Protein AF-A0A950QZR1-F1 (afdb_monomer_lite)

Sequence (134 aa):
GQGNEIRDARVSCIAGPCPFTRIESNLTDANRVLHASALGWSDTTTFLVEADIVHTTVQDMIRQSFPVKFGRGMNFTLPGTAAGPSIEAELNSQDIVFPLGPDLALSWATCTLKVDTDQSKLYSCELKPGYVFQ

Structure (mmCIF, N/CA/C/O backbone):
data_AF-A0A950QZR1-F1
#
_entry.id   AF-A0A950QZR1-F1
#
loop_
_atom_site.group_PDB
_atom_site.id
_atom_site.type_symbol
_atom_site.label_atom_id
_atom_site.label_alt_id
_atom_site.label_comp_id
_atom_site.label_asym_id
_atom_site.label_entity_id
_atom_site.label_seq_id
_atom_site.pdbx_PDB_ins_code
_atom_site.Cartn_x
_atom_site.Cartn_y
_atom_site.Cartn_z
_atom_site.occupancy
_atom_site.B_iso_or_equiv
_atom_site.auth_seq_id
_atom_site.auth_comp_id
_atom_site.auth_asym_id
_atom_site.auth_atom_id
_atom_site.pdbx_PDB_model_num
ATOM 1 N N . GLY A 1 1 ? 9.153 6.963 -7.590 1.00 52.97 1 GLY A N 1
ATOM 2 C CA . GLY A 1 1 ? 8.513 7.919 -6.661 1.00 52.97 1 GLY A CA 1
ATOM 3 C C . GLY A 1 1 ? 9.486 8.317 -5.565 1.00 52.97 1 GLY A C 1
ATOM 4 O O . GLY A 1 1 ? 10.644 7.920 -5.627 1.00 52.97 1 GLY A O 1
ATOM 5 N N . GLN A 1 2 ? 9.058 9.126 -4.591 1.00 61.22 2 GLN A N 1
ATOM 6 C CA . GLN A 1 2 ? 9.859 9.409 -3.391 1.00 61.22 2 GLN A CA 1
ATOM 7 C C . GLN A 1 2 ? 10.092 8.102 -2.612 1.00 61.22 2 GLN A C 1
ATOM 9 O O . GLN A 1 2 ? 9.141 7.362 -2.398 1.00 61.22 2 GLN A O 1
ATOM 14 N N . GLY A 1 3 ? 11.347 7.796 -2.260 1.00 64.06 3 GLY A N 1
ATOM 15 C CA . GLY A 1 3 ? 11.729 6.553 -1.569 1.00 64.06 3 GLY A CA 1
ATOM 16 C C . GLY A 1 3 ? 12.038 5.344 -2.465 1.00 64.06 3 GLY A C 1
ATOM 17 O O . GLY A 1 3 ? 12.333 4.280 -1.939 1.00 64.06 3 GLY A O 1
ATOM 18 N N . ASN A 1 4 ? 11.971 5.468 -3.795 1.00 68.94 4 ASN A N 1
ATOM 19 C CA . ASN A 1 4 ? 12.427 4.404 -4.698 1.00 68.94 4 ASN A CA 1
ATOM 20 C C . ASN A 1 4 ? 13.901 4.614 -5.050 1.00 68.94 4 ASN A C 1
ATOM 22 O O . ASN A 1 4 ? 14.291 5.727 -5.409 1.00 68.94 4 ASN A O 1
ATOM 26 N N . GLU A 1 5 ? 14.662 3.534 -5.013 1.00 74.75 5 GLU A N 1
ATOM 27 C CA . GLU A 1 5 ? 16.047 3.426 -5.453 1.00 74.75 5 GLU A CA 1
ATOM 28 C C . GLU A 1 5 ? 16.086 2.654 -6.773 1.00 74.75 5 GLU A C 1
ATOM 30 O O . GLU A 1 5 ? 15.323 1.707 -6.972 1.00 74.75 5 GLU A O 1
ATOM 35 N N . ILE A 1 6 ? 16.960 3.074 -7.684 1.00 74.50 6 ILE A N 1
ATOM 36 C CA . ILE A 1 6 ? 17.268 2.301 -8.886 1.00 74.50 6 ILE A CA 1
ATOM 37 C C . ILE A 1 6 ? 18.476 1.430 -8.547 1.00 74.50 6 ILE A C 1
ATOM 39 O O . ILE A 1 6 ? 19.449 1.942 -8.001 1.00 74.50 6 ILE A O 1
ATOM 43 N N . ARG A 1 7 ? 18.403 0.135 -8.850 1.00 73.94 7 ARG A N 1
ATOM 44 C CA . ARG A 1 7 ? 19.500 -0.827 -8.709 1.00 73.94 7 ARG A CA 1
ATOM 45 C C . ARG A 1 7 ? 19.689 -1.604 -9.998 1.00 73.94 7 ARG A C 1
ATOM 47 O O . ARG A 1 7 ? 18.798 -1.636 -10.845 1.00 73.94 7 ARG A O 1
ATOM 54 N N . ASP A 1 8 ? 20.867 -2.201 -10.140 1.00 75.38 8 ASP A N 1
ATOM 55 C CA . ASP A 1 8 ? 21.190 -3.130 -11.229 1.00 75.38 8 ASP A CA 1
ATOM 56 C C . ASP A 1 8 ? 20.892 -2.561 -12.628 1.00 75.38 8 ASP A C 1
ATOM 58 O O . ASP A 1 8 ? 20.528 -3.275 -13.569 1.00 75.38 8 ASP A O 1
ATOM 62 N N . ALA A 1 9 ? 21.056 -1.240 -12.759 1.00 78.38 9 ALA A N 1
ATOM 63 C CA . ALA A 1 9 ? 20.847 -0.534 -14.004 1.00 78.38 9 ALA A CA 1
ATOM 64 C C . ALA A 1 9 ? 21.896 -0.975 -15.030 1.00 78.38 9 ALA A C 1
ATOM 66 O O . ALA A 1 9 ? 23.100 -0.954 -14.766 1.00 78.38 9 ALA A O 1
ATOM 67 N N . ARG A 1 10 ? 21.443 -1.351 -16.225 1.00 81.94 10 ARG A N 1
ATOM 68 C CA . ARG A 1 10 ? 22.296 -1.831 -17.314 1.00 81.94 10 ARG A CA 1
ATOM 69 C C . ARG A 1 10 ? 21.764 -1.394 -18.666 1.00 81.94 10 ARG A C 1
ATOM 71 O O . ARG A 1 10 ? 20.569 -1.175 -18.852 1.00 81.94 10 ARG A O 1
ATOM 78 N N . VAL A 1 11 ? 22.671 -1.299 -19.629 1.00 85.69 11 VAL A N 1
ATOM 79 C CA . VAL A 1 11 ? 22.351 -1.003 -21.025 1.00 85.69 11 VAL A CA 1
ATOM 80 C C . VAL A 1 11 ? 22.967 -2.090 -21.892 1.00 85.69 11 VAL A C 1
ATOM 82 O O . VAL A 1 11 ? 24.145 -2.404 -21.741 1.00 85.69 11 VAL A O 1
ATOM 85 N N . SER A 1 12 ? 22.175 -2.660 -22.794 1.00 86.44 12 SER A N 1
ATOM 86 C CA . SER A 1 12 ? 22.589 -3.731 -23.703 1.00 86.44 12 SER A CA 1
ATOM 87 C C . SER A 1 12 ? 22.250 -3.376 -25.142 1.00 86.44 12 SER A C 1
ATOM 89 O O . SER A 1 12 ? 21.233 -2.743 -25.406 1.00 86.44 12 SER A O 1
ATOM 91 N N . CYS A 1 13 ? 23.077 -3.802 -26.092 1.00 85.31 13 CYS A N 1
ATOM 92 C CA . CYS A 1 13 ? 22.738 -3.735 -27.510 1.00 85.31 13 CYS A CA 1
ATOM 93 C C . CYS A 1 13 ? 21.974 -4.998 -27.914 1.00 85.31 13 CYS A C 1
ATOM 95 O O . CYS A 1 13 ? 22.456 -6.102 -27.668 1.00 85.31 13 CYS A O 1
ATOM 97 N N . ILE A 1 14 ? 20.794 -4.839 -28.518 1.00 89.69 14 ILE A N 1
ATOM 98 C CA . ILE A 1 14 ? 19.897 -5.957 -28.860 1.00 89.69 14 ILE A CA 1
ATOM 99 C C . ILE A 1 14 ? 19.681 -6.136 -30.367 1.00 89.69 14 ILE A C 1
ATOM 101 O O . ILE A 1 14 ? 19.199 -7.184 -30.788 1.00 89.69 14 ILE A O 1
ATOM 105 N N . ALA A 1 15 ? 20.036 -5.143 -31.186 1.00 87.44 15 ALA A N 1
ATOM 106 C CA . ALA A 1 15 ? 19.991 -5.249 -32.643 1.00 87.44 15 ALA A CA 1
ATOM 107 C C . ALA A 1 15 ? 20.969 -4.270 -33.303 1.00 87.44 15 ALA A C 1
ATOM 109 O O . ALA A 1 15 ? 21.229 -3.197 -32.761 1.00 87.44 15 ALA A O 1
ATOM 110 N N . GLY A 1 16 ? 21.471 -4.620 -34.490 1.00 83.75 16 GLY A N 1
ATOM 111 C CA . GLY A 1 16 ? 22.446 -3.825 -35.242 1.00 83.75 16 GLY A CA 1
ATOM 112 C C . GLY A 1 16 ? 23.901 -4.266 -35.007 1.00 83.75 16 GLY A C 1
ATOM 113 O O . GLY A 1 16 ? 24.140 -5.386 -34.546 1.00 83.75 16 GLY A O 1
ATOM 114 N N . PRO A 1 17 ? 24.893 -3.421 -35.338 1.00 83.44 17 PRO A N 1
ATOM 115 C CA . PRO A 1 17 ? 26.328 -3.701 -35.198 1.00 83.44 17 PRO A CA 1
ATOM 116 C C . PRO A 1 17 ? 26.823 -3.693 -33.731 1.00 83.44 17 PRO A C 1
ATOM 118 O O . PRO A 1 17 ? 27.803 -3.030 -33.385 1.00 83.44 17 PRO A O 1
ATOM 121 N N . CYS A 1 18 ? 26.185 -4.475 -32.853 1.00 77.81 18 CYS A N 1
ATOM 122 C CA . CYS A 1 18 ? 26.523 -4.586 -31.429 1.00 77.81 18 CYS A CA 1
ATOM 123 C C . CYS A 1 18 ? 28.005 -4.892 -31.130 1.00 77.81 18 CYS A C 1
ATOM 125 O O . CYS A 1 18 ? 28.540 -4.265 -30.216 1.00 77.81 18 CYS A O 1
ATOM 127 N N . PRO A 1 19 ? 28.715 -5.760 -31.889 1.00 76.50 19 PRO A N 1
ATOM 128 C CA . PRO A 1 19 ? 30.145 -6.007 -31.663 1.00 76.50 19 PRO A CA 1
ATOM 129 C C . PRO A 1 19 ? 31.035 -4.765 -31.821 1.00 76.50 19 PRO A C 1
ATOM 131 O O . PRO A 1 19 ? 32.153 -4.747 -31.315 1.00 76.50 19 PRO A O 1
ATOM 134 N N . PHE A 1 20 ? 30.549 -3.735 -32.520 1.00 68.56 20 PHE A N 1
ATOM 135 C CA . PHE A 1 20 ? 31.279 -2.499 -32.807 1.00 68.56 20 PHE A CA 1
ATOM 136 C C . PHE A 1 20 ? 30.776 -1.305 -31.993 1.00 68.56 20 PHE A C 1
ATOM 138 O O . PHE A 1 20 ? 31.238 -0.183 -32.195 1.00 68.56 20 PHE A O 1
ATOM 145 N N . THR A 1 21 ? 29.833 -1.525 -31.075 1.00 66.38 21 THR A N 1
ATOM 146 C CA . THR A 1 21 ? 29.284 -0.459 -30.243 1.00 66.38 21 THR A CA 1
ATOM 147 C C . THR A 1 21 ? 29.925 -0.479 -28.862 1.00 66.38 21 THR A C 1
ATOM 149 O O . THR A 1 21 ? 29.892 -1.488 -28.161 1.00 66.38 21 THR A O 1
ATOM 152 N N . ARG A 1 22 ? 30.457 0.669 -28.435 1.00 67.94 22 ARG A N 1
ATOM 153 C CA . ARG A 1 22 ? 30.884 0.892 -27.053 1.00 67.94 22 ARG A CA 1
ATOM 154 C C . ARG A 1 22 ? 29.797 1.639 -26.284 1.00 67.94 22 ARG A C 1
ATOM 156 O O . ARG A 1 22 ? 29.392 2.729 -26.684 1.00 67.94 22 ARG A O 1
ATOM 163 N N . ILE A 1 23 ? 29.351 1.045 -25.182 1.00 67.31 23 ILE A N 1
ATOM 164 C CA . ILE A 1 23 ? 28.390 1.643 -24.255 1.00 67.31 23 ILE A CA 1
ATOM 165 C C . ILE A 1 23 ? 29.180 2.338 -23.146 1.00 67.31 23 ILE A C 1
ATOM 167 O O . ILE A 1 23 ? 29.980 1.702 -22.460 1.00 67.31 23 ILE A O 1
ATOM 171 N N . GLU A 1 24 ? 28.956 3.638 -22.977 1.00 66.56 24 GLU A N 1
ATOM 172 C CA . GLU A 1 24 ? 29.454 4.400 -21.835 1.00 66.56 24 GLU A CA 1
ATOM 173 C C . GLU A 1 24 ? 28.268 4.731 -20.932 1.00 66.56 24 GLU A C 1
ATOM 175 O O . GLU A 1 24 ? 27.384 5.517 -21.281 1.00 66.56 24 GLU A O 1
ATOM 180 N N . SER A 1 25 ? 28.222 4.086 -19.769 1.00 65.38 25 SER A N 1
ATOM 181 C CA . SER A 1 25 ? 27.116 4.219 -18.828 1.00 65.38 25 SER A CA 1
ATOM 182 C C . SER A 1 25 ? 27.646 4.597 -17.450 1.00 65.38 25 SER A C 1
ATOM 184 O O . SER A 1 25 ? 28.382 3.827 -16.835 1.00 65.38 25 SER A O 1
ATOM 186 N N . ASN A 1 26 ? 27.258 5.775 -16.960 1.00 63.62 26 ASN A N 1
ATOM 187 C CA . ASN A 1 26 ? 27.458 6.165 -15.567 1.00 63.62 26 ASN A CA 1
ATOM 188 C C . ASN A 1 26 ? 26.100 6.144 -14.861 1.00 63.62 26 ASN A C 1
ATOM 190 O O . ASN A 1 26 ? 25.418 7.163 -14.731 1.00 63.62 26 ASN A O 1
ATOM 194 N N . LEU A 1 27 ? 25.680 4.940 -14.487 1.00 64.44 27 LEU A N 1
ATOM 195 C CA . LEU A 1 27 ? 24.389 4.680 -13.865 1.00 64.44 27 LEU A CA 1
ATOM 196 C C . LEU A 1 27 ? 24.617 4.746 -12.356 1.00 64.44 27 LEU A C 1
ATOM 198 O O . LEU A 1 27 ? 24.861 3.739 -11.706 1.00 64.44 27 LEU A O 1
ATOM 202 N N . THR A 1 28 ? 24.673 5.965 -11.821 1.00 58.94 28 THR A N 1
ATOM 203 C CA . THR A 1 28 ? 24.829 6.150 -10.375 1.00 58.94 28 THR A CA 1
ATOM 204 C C . THR A 1 28 ? 23.511 5.827 -9.678 1.00 58.94 28 THR A C 1
ATOM 206 O O . THR A 1 28 ? 22.486 6.438 -9.977 1.00 58.94 28 THR A O 1
ATOM 209 N N . ASP A 1 29 ? 23.558 4.920 -8.700 1.00 59.00 29 ASP A N 1
ATOM 210 C CA . ASP A 1 29 ? 22.408 4.488 -7.881 1.00 59.00 29 ASP A CA 1
ATOM 211 C C . AS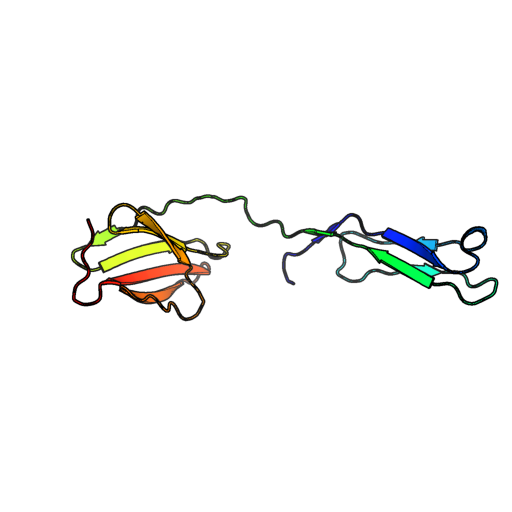P A 1 29 ? 21.713 5.652 -7.137 1.00 59.00 29 ASP A C 1
ATOM 213 O O . ASP A 1 29 ? 20.594 5.531 -6.641 1.00 59.00 29 ASP A O 1
ATOM 217 N N . ALA A 1 30 ? 22.376 6.810 -7.061 1.00 54.62 30 ALA A N 1
ATOM 218 C CA . ALA A 1 30 ? 21.952 7.963 -6.279 1.00 54.62 30 ALA A CA 1
ATOM 219 C C . ALA A 1 30 ? 20.962 8.902 -6.991 1.00 54.62 30 ALA A C 1
ATOM 221 O O . ALA A 1 30 ? 20.354 9.739 -6.323 1.00 54.62 30 ALA A O 1
ATOM 222 N N . ASN A 1 31 ? 20.776 8.800 -8.314 1.00 57.50 31 ASN A N 1
ATOM 223 C CA . ASN A 1 31 ? 19.949 9.752 -9.057 1.00 57.50 31 ASN A CA 1
ATOM 224 C C . ASN A 1 31 ? 18.860 9.084 -9.899 1.00 57.50 31 ASN A C 1
ATOM 226 O O . ASN A 1 31 ? 19.074 8.111 -10.608 1.00 57.50 31 ASN A O 1
ATOM 230 N N . ARG A 1 32 ? 17.670 9.701 -9.888 1.00 62.78 32 ARG A N 1
ATOM 231 C CA . ARG A 1 32 ? 16.469 9.300 -10.651 1.00 62.78 32 ARG A CA 1
ATOM 232 C C . ARG A 1 32 ? 16.615 9.433 -12.177 1.00 62.78 32 ARG A C 1
ATOM 234 O O . ARG A 1 32 ? 15.615 9.379 -12.887 1.00 62.78 32 ARG A O 1
ATOM 241 N N . VAL A 1 33 ? 17.823 9.692 -12.669 1.00 66.25 33 VAL A N 1
ATOM 242 C CA . VAL A 1 33 ? 18.119 9.983 -14.070 1.00 66.25 33 VAL A CA 1
ATOM 243 C C . VAL A 1 33 ? 19.279 9.097 -14.497 1.00 66.25 33 VAL A C 1
ATOM 245 O O . VAL A 1 33 ? 20.390 9.229 -13.989 1.00 66.25 33 VAL A O 1
ATOM 248 N N . LEU A 1 34 ? 19.005 8.199 -15.439 1.00 68.56 34 LEU A N 1
ATOM 249 C CA . LEU A 1 34 ? 20.007 7.334 -16.046 1.00 68.56 34 LEU A CA 1
ATOM 250 C C . LEU A 1 34 ? 20.601 8.048 -17.260 1.00 68.56 34 LEU A C 1
ATOM 252 O O . LEU A 1 34 ? 19.881 8.396 -18.196 1.00 68.56 34 LEU A O 1
ATOM 256 N N . HIS A 1 35 ? 21.915 8.259 -17.246 1.00 69.62 35 HIS A N 1
ATOM 257 C CA . HIS A 1 35 ? 22.650 8.779 -18.393 1.00 69.62 35 HIS A CA 1
ATOM 258 C C . HIS A 1 35 ? 23.326 7.619 -19.125 1.00 69.62 35 HIS A C 1
ATOM 260 O O . HIS A 1 35 ? 24.238 6.980 -18.597 1.00 69.62 35 HIS A O 1
ATOM 266 N N . ALA A 1 36 ? 22.868 7.362 -20.348 1.00 67.38 36 ALA A N 1
ATOM 267 C CA . ALA A 1 36 ? 23.456 6.388 -21.252 1.00 67.38 36 ALA A CA 1
ATOM 268 C C . ALA A 1 36 ? 23.933 7.102 -22.517 1.00 67.38 36 ALA A C 1
ATOM 270 O O . ALA A 1 36 ? 23.154 7.798 -23.170 1.00 67.38 36 ALA A O 1
ATOM 271 N N . SER A 1 37 ? 25.204 6.908 -22.856 1.00 71.06 37 SER A N 1
ATOM 272 C CA . SER A 1 37 ? 25.809 7.436 -24.073 1.00 71.06 37 SER A CA 1
ATOM 273 C C . SER A 1 37 ? 26.326 6.278 -24.918 1.00 71.06 37 SER A C 1
ATOM 275 O O . SER A 1 37 ? 26.966 5.353 -24.416 1.00 71.06 37 SER A O 1
ATOM 277 N N . ALA A 1 38 ? 26.056 6.333 -26.219 1.00 68.88 38 ALA A N 1
ATOM 278 C CA . ALA A 1 38 ? 26.598 5.399 -27.194 1.00 68.88 38 ALA A CA 1
ATOM 279 C C . ALA A 1 38 ? 27.350 6.190 -28.264 1.00 68.88 38 ALA A C 1
ATOM 281 O O . ALA A 1 38 ? 26.844 7.183 -28.791 1.00 68.88 38 ALA A O 1
ATOM 282 N N . LEU A 1 39 ? 28.565 5.753 -28.587 1.00 69.56 39 LEU A N 1
ATOM 283 C CA . LEU A 1 39 ? 29.340 6.333 -29.678 1.00 69.56 39 LEU A CA 1
ATOM 284 C C . LEU A 1 39 ? 28.899 5.667 -30.990 1.00 69.56 39 LEU A C 1
ATOM 286 O O . LEU A 1 39 ? 29.137 4.481 -31.202 1.00 69.56 39 LEU A O 1
ATOM 290 N N . GLY A 1 40 ? 28.208 6.420 -31.850 1.00 62.91 40 GLY A N 1
ATOM 291 C CA . GLY A 1 40 ? 27.662 5.917 -33.114 1.00 62.91 40 GLY A CA 1
ATOM 292 C C . GLY A 1 40 ? 28.731 5.820 -34.198 1.00 62.91 40 GLY A C 1
ATOM 293 O O . GLY A 1 40 ? 29.189 6.847 -34.693 1.00 62.91 40 GLY A O 1
ATOM 294 N N . TRP A 1 41 ? 29.165 4.601 -34.532 1.00 56.00 41 TRP A N 1
ATOM 295 C CA . TRP A 1 41 ? 30.235 4.365 -35.515 1.00 56.00 41 TRP A CA 1
ATOM 296 C C . TRP A 1 41 ? 29.744 3.696 -36.819 1.00 56.00 41 TRP A C 1
ATOM 298 O O . TRP A 1 41 ? 30.540 3.551 -37.741 1.00 56.00 41 TRP A O 1
ATOM 308 N N . SER A 1 42 ? 28.464 3.302 -36.937 1.00 64.12 42 SER A N 1
ATOM 309 C CA . SER A 1 42 ? 27.853 2.786 -38.187 1.00 64.12 42 SER A CA 1
ATOM 310 C C . SER A 1 42 ? 26.307 2.714 -38.104 1.00 64.12 42 SER A C 1
ATOM 312 O O . SER A 1 42 ? 25.719 3.492 -37.353 1.00 64.12 42 SER A O 1
ATOM 314 N N . ASP A 1 43 ? 25.679 1.827 -38.896 1.00 70.25 43 ASP A N 1
ATOM 315 C CA . ASP A 1 43 ? 24.235 1.608 -39.107 1.00 70.25 43 ASP A CA 1
ATOM 316 C C . ASP A 1 43 ? 23.352 1.588 -37.840 1.00 70.25 43 ASP A C 1
ATOM 318 O O . ASP A 1 43 ? 23.811 1.465 -36.700 1.00 70.25 43 ASP A O 1
ATOM 322 N N . THR A 1 44 ? 22.032 1.675 -38.050 1.00 80.19 44 THR A N 1
ATOM 323 C CA . THR A 1 44 ? 21.021 1.702 -36.984 1.00 80.19 44 THR A CA 1
ATOM 324 C C . THR A 1 44 ? 21.214 0.566 -35.973 1.00 80.19 44 THR A C 1
ATOM 326 O O . THR A 1 44 ? 21.197 -0.614 -36.320 1.00 80.19 44 THR A O 1
ATOM 329 N N . THR A 1 45 ? 21.359 0.945 -34.702 1.00 82.00 45 THR A N 1
ATOM 330 C CA . THR A 1 45 ? 21.554 0.039 -33.563 1.00 82.00 45 THR A CA 1
ATOM 331 C C . THR A 1 45 ? 20.435 0.249 -32.543 1.00 82.00 45 THR A C 1
ATOM 333 O O . THR A 1 45 ? 20.006 1.380 -32.314 1.00 82.00 45 THR A O 1
ATOM 336 N N . THR A 1 46 ? 19.951 -0.825 -31.925 1.00 85.25 46 THR A N 1
ATOM 337 C CA . THR A 1 46 ? 18.912 -0.787 -30.889 1.00 85.25 46 THR A CA 1
ATOM 338 C C . THR A 1 46 ? 19.498 -1.152 -29.535 1.00 85.25 46 THR A C 1
ATOM 340 O O . THR A 1 46 ? 20.162 -2.181 -29.394 1.00 85.25 46 THR A O 1
ATOM 343 N N . PHE A 1 47 ? 19.195 -0.331 -28.530 1.00 85.50 47 PHE A N 1
ATOM 344 C CA . PHE A 1 47 ? 19.616 -0.532 -27.147 1.00 85.50 47 PHE A CA 1
ATOM 345 C C . PHE A 1 47 ? 18.425 -0.832 -26.244 1.00 85.50 47 PHE A C 1
ATOM 347 O O . PHE A 1 47 ? 17.355 -0.248 -26.402 1.00 85.50 47 PHE A O 1
ATOM 354 N N . LEU A 1 48 ? 18.645 -1.713 -25.274 1.00 85.75 48 LEU A N 1
ATOM 355 C CA . LEU A 1 48 ? 17.748 -1.994 -24.165 1.00 85.75 48 LEU A CA 1
ATOM 356 C C . LEU A 1 48 ? 18.353 -1.413 -22.887 1.00 85.75 48 LEU A C 1
ATOM 358 O O . LEU A 1 48 ? 19.514 -1.683 -22.584 1.00 85.75 48 LEU A O 1
ATOM 362 N N . VAL A 1 49 ? 17.569 -0.631 -22.146 1.00 84.44 49 VAL A N 1
ATOM 363 C CA . VAL A 1 49 ? 17.926 -0.134 -20.812 1.00 84.44 49 VAL A CA 1
ATOM 364 C C . VAL A 1 49 ? 17.048 -0.850 -19.798 1.00 84.44 49 VAL A C 1
ATOM 366 O O . VAL A 1 49 ? 15.824 -0.793 -19.897 1.00 84.44 49 VAL A O 1
ATOM 369 N N . GLU A 1 50 ? 17.673 -1.513 -18.834 1.00 85.38 50 GLU A N 1
ATOM 370 C CA . GLU A 1 50 ? 16.999 -2.242 -17.761 1.00 85.38 50 GLU A CA 1
ATOM 371 C C . GLU A 1 50 ? 17.458 -1.682 -16.420 1.00 85.38 50 GLU A C 1
ATOM 373 O O . GLU A 1 50 ? 18.617 -1.301 -16.270 1.00 85.38 50 GLU A O 1
ATOM 378 N N . ALA A 1 51 ? 16.546 -1.609 -15.459 1.00 82.75 51 ALA A N 1
ATOM 379 C CA . ALA A 1 51 ? 16.824 -1.146 -14.109 1.00 82.75 51 ALA A CA 1
ATOM 380 C C . ALA A 1 51 ? 15.790 -1.743 -13.157 1.00 82.75 51 ALA A C 1
ATOM 382 O O . ALA A 1 51 ? 14.591 -1.721 -13.450 1.00 82.75 51 ALA A O 1
ATOM 383 N N . ASP A 1 52 ? 16.256 -2.208 -12.005 1.00 79.69 52 ASP A N 1
ATOM 384 C CA . ASP A 1 52 ? 15.396 -2.700 -10.943 1.00 79.69 52 ASP A CA 1
ATOM 385 C C . ASP A 1 52 ? 15.000 -1.529 -10.044 1.00 79.69 52 ASP A C 1
ATOM 387 O O . ASP A 1 52 ? 15.834 -0.749 -9.583 1.00 79.69 52 ASP A O 1
ATOM 391 N N . ILE A 1 53 ? 13.698 -1.373 -9.807 1.00 77.06 53 ILE A N 1
ATOM 392 C CA . ILE A 1 53 ? 13.178 -0.330 -8.922 1.00 77.06 53 ILE A CA 1
ATOM 393 C C . ILE A 1 53 ? 12.936 -0.962 -7.558 1.00 77.06 53 ILE A C 1
ATOM 395 O O . ILE A 1 53 ? 11.955 -1.680 -7.360 1.00 77.06 53 ILE A O 1
ATOM 399 N N . VAL A 1 54 ? 13.816 -0.663 -6.608 1.00 71.94 54 VAL A N 1
ATOM 400 C CA . VAL A 1 54 ? 13.711 -1.141 -5.231 1.00 71.94 54 VAL A CA 1
ATOM 401 C C . VAL A 1 54 ? 13.087 -0.054 -4.371 1.00 71.94 54 VAL A C 1
ATOM 403 O O . VAL A 1 54 ? 13.525 1.092 -4.362 1.00 71.94 54 VAL A O 1
ATOM 406 N N . HIS A 1 55 ? 12.046 -0.402 -3.625 1.00 70.94 55 HIS A N 1
ATOM 407 C CA . HIS A 1 55 ? 11.512 0.454 -2.574 1.00 70.94 55 HIS A CA 1
ATOM 408 C C . HIS A 1 55 ? 11.849 -0.188 -1.235 1.00 70.94 55 HIS A C 1
ATOM 410 O O . HIS A 1 55 ? 11.285 -1.229 -0.888 1.00 70.94 55 HIS A O 1
ATOM 416 N N . THR A 1 56 ? 12.778 0.415 -0.491 1.00 59.03 56 THR A N 1
ATOM 417 C CA . THR A 1 56 ? 13.077 -0.006 0.880 1.00 59.03 56 THR A CA 1
ATOM 418 C C . THR A 1 56 ? 11.913 0.418 1.768 1.00 59.03 56 THR A C 1
ATOM 420 O O . THR A 1 56 ? 11.938 1.452 2.433 1.00 59.03 56 THR A O 1
ATOM 423 N N . THR A 1 57 ? 10.852 -0.379 1.741 1.00 55.00 57 THR A N 1
ATOM 424 C CA . THR A 1 57 ? 9.804 -0.321 2.753 1.00 55.00 57 THR A CA 1
ATOM 425 C C . THR A 1 57 ? 10.429 -0.863 4.029 1.00 55.00 57 THR A C 1
ATOM 427 O O . THR A 1 57 ? 11.174 -1.845 3.975 1.00 55.00 57 THR A O 1
ATOM 430 N N . VAL A 1 58 ? 10.167 -0.230 5.173 1.00 55.69 58 VAL A N 1
ATOM 431 C CA . VAL A 1 58 ? 10.440 -0.865 6.468 1.00 55.69 58 VAL A CA 1
ATOM 432 C C . VAL A 1 58 ? 9.833 -2.262 6.371 1.00 55.69 58 VAL A C 1
ATOM 434 O O . VAL A 1 58 ? 8.630 -2.357 6.129 1.00 55.69 58 VAL A O 1
ATOM 437 N N . GLN A 1 59 ? 10.682 -3.304 6.432 1.00 43.00 59 GLN A N 1
ATOM 438 C CA . GLN A 1 59 ? 10.262 -4.710 6.431 1.00 43.00 59 GLN A CA 1
ATOM 439 C C . GLN A 1 59 ? 9.004 -4.821 7.266 1.00 43.00 59 GLN A C 1
ATOM 441 O O . GLN A 1 59 ? 8.995 -4.195 8.326 1.00 43.00 59 GLN A O 1
ATOM 446 N N . ASP A 1 60 ? 8.013 -5.582 6.791 1.00 45.03 60 ASP A N 1
ATOM 447 C CA . ASP A 1 60 ? 6.804 -5.947 7.523 1.00 45.03 60 ASP A CA 1
ATOM 448 C C . ASP A 1 60 ? 7.126 -6.137 9.009 1.00 45.03 60 ASP A C 1
ATOM 450 O O . ASP A 1 60 ? 7.390 -7.225 9.519 1.00 45.03 60 ASP A O 1
ATOM 454 N N . MET A 1 61 ? 7.037 -5.044 9.757 1.00 42.12 61 MET A N 1
ATOM 455 C CA . MET A 1 61 ? 6.400 -5.128 11.024 1.00 42.12 61 MET A CA 1
ATOM 456 C C . MET A 1 61 ? 4.985 -5.453 10.591 1.00 42.12 61 MET A C 1
ATOM 458 O O . MET A 1 61 ? 4.194 -4.542 10.346 1.00 42.12 61 MET A O 1
ATOM 462 N N . ILE A 1 62 ? 4.652 -6.745 10.568 1.00 50.06 62 ILE A N 1
ATOM 463 C CA . ILE A 1 62 ? 3.333 -7.153 11.021 1.00 50.06 62 ILE A CA 1
ATOM 464 C C . ILE A 1 62 ? 3.262 -6.645 12.470 1.00 50.06 62 ILE A C 1
ATOM 466 O O . ILE A 1 62 ? 3.414 -7.376 13.445 1.00 50.06 62 ILE A O 1
ATOM 470 N N . ARG A 1 63 ? 3.130 -5.324 12.635 1.00 51.22 63 ARG A N 1
ATOM 471 C CA . ARG A 1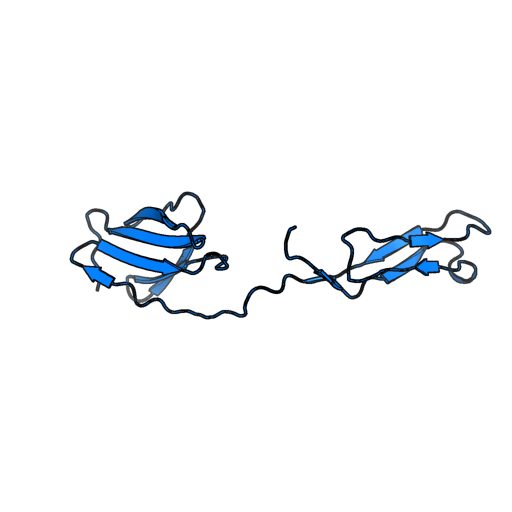 63 ? 2.641 -4.696 13.839 1.00 51.22 63 ARG A CA 1
ATOM 472 C C . ARG A 1 63 ? 1.192 -5.103 13.793 1.00 51.22 63 ARG A C 1
ATOM 474 O O . ARG A 1 63 ? 0.354 -4.382 13.265 1.00 51.22 63 ARG A O 1
ATOM 481 N N . GLN A 1 64 ? 0.934 -6.302 14.305 1.00 53.16 64 GLN A N 1
ATOM 482 C CA . GLN A 1 64 ? -0.384 -6.678 14.758 1.00 53.16 64 GLN A CA 1
ATOM 483 C C . GLN A 1 64 ? -0.720 -5.651 15.833 1.00 53.16 64 GLN A C 1
ATOM 485 O O . GLN A 1 64 ? -0.323 -5.755 16.993 1.00 53.16 64 GLN A O 1
ATOM 490 N N . SER A 1 65 ? -1.346 -4.556 15.418 1.00 56.88 65 SER A N 1
ATOM 491 C CA . SER A 1 65 ? -1.990 -3.663 16.351 1.00 56.88 65 SER A CA 1
ATOM 492 C C . SER A 1 65 ? -3.200 -4.438 16.827 1.00 56.88 65 SER A C 1
ATOM 494 O O . SER A 1 65 ? -4.159 -4.569 16.073 1.00 56.88 65 SER A O 1
ATOM 496 N N . PHE A 1 66 ? -3.132 -4.998 18.034 1.00 62.12 66 PHE A N 1
ATOM 497 C CA . PHE A 1 66 ? -4.308 -5.555 18.685 1.00 62.12 66 PHE A CA 1
ATOM 498 C C . PHE A 1 66 ? -5.259 -4.392 18.918 1.00 62.12 66 PHE A C 1
ATOM 500 O O . PHE A 1 66 ? -4.985 -3.532 19.761 1.00 62.12 66 PHE A O 1
ATOM 507 N N . PRO A 1 67 ? -6.307 -4.279 18.099 1.00 67.50 67 PRO A N 1
ATOM 508 C CA . PRO A 1 67 ? -7.088 -3.076 18.097 1.00 67.50 67 PRO A CA 1
ATOM 509 C C . PRO A 1 67 ? -7.913 -3.052 19.378 1.00 67.50 67 PRO A C 1
ATOM 511 O O . PRO A 1 67 ? -8.421 -4.080 19.837 1.00 67.50 67 PRO A O 1
ATOM 514 N N . VAL A 1 68 ? -8.052 -1.874 19.972 1.00 73.12 68 VAL A N 1
ATOM 515 C CA . VAL A 1 68 ? -8.885 -1.741 21.164 1.00 73.12 68 VAL A CA 1
ATOM 516 C C . VAL A 1 68 ? -10.338 -1.811 20.707 1.00 73.12 68 VAL A C 1
ATOM 518 O O . VAL A 1 68 ? -10.828 -0.893 20.046 1.00 73.12 68 VAL A O 1
ATOM 521 N N . LYS A 1 69 ? -11.010 -2.920 21.036 1.00 77.12 69 LYS A N 1
ATOM 522 C CA . LYS A 1 69 ? -12.447 -3.123 20.822 1.00 77.12 69 LYS A CA 1
ATOM 523 C C . LYS A 1 69 ? -13.210 -2.578 22.035 1.00 77.12 69 LYS A C 1
ATOM 525 O O . LYS A 1 69 ? -12.994 -3.036 23.155 1.00 77.12 69 LYS A O 1
ATOM 530 N N . PHE A 1 70 ? -14.114 -1.625 21.827 1.00 76.69 70 PHE A N 1
ATOM 531 C CA . PHE A 1 70 ? -15.016 -1.119 22.865 1.00 76.69 70 PHE A CA 1
ATOM 532 C C . PHE A 1 70 ? -16.450 -1.081 22.338 1.00 76.69 70 PHE A C 1
ATOM 534 O O . PHE A 1 70 ? -16.795 -0.269 21.478 1.00 76.69 70 PHE A O 1
ATOM 541 N N . GLY A 1 71 ? -17.295 -1.987 22.837 1.00 83.75 71 GLY A N 1
ATOM 542 C CA . GLY A 1 71 ? -18.654 -2.167 22.328 1.00 83.75 71 GLY A CA 1
ATOM 543 C C . GLY A 1 71 ? -18.649 -2.516 20.837 1.00 83.75 71 GLY A C 1
ATOM 544 O O . GLY A 1 71 ? -18.246 -3.609 20.452 1.00 83.75 71 GLY A O 1
ATOM 545 N N . ARG A 1 72 ? -19.099 -1.574 20.000 1.00 86.62 72 ARG A N 1
ATOM 546 C CA . ARG A 1 72 ? -19.154 -1.696 18.530 1.00 86.62 72 ARG A CA 1
ATOM 547 C C . ARG A 1 72 ? -18.006 -0.977 17.814 1.00 86.62 72 ARG A C 1
ATOM 549 O O . ARG A 1 72 ? -17.942 -1.029 16.588 1.00 86.62 72 ARG A O 1
ATOM 556 N N . GLY A 1 73 ? -17.135 -0.302 18.563 1.00 88.00 73 GLY A N 1
ATOM 557 C CA . GLY A 1 73 ? -16.006 0.459 18.042 1.00 88.00 73 GLY A CA 1
ATOM 558 C C . GLY A 1 73 ? -14.696 -0.320 18.112 1.00 88.00 73 GLY A C 1
ATOM 559 O O . GLY A 1 73 ? -14.463 -1.081 19.050 1.00 88.00 73 GLY A O 1
ATOM 560 N N . MET A 1 74 ? -13.831 -0.096 17.132 1.00 88.69 74 MET A N 1
ATOM 561 C CA . MET A 1 74 ? -12.487 -0.649 17.034 1.00 88.69 74 MET A CA 1
ATOM 562 C 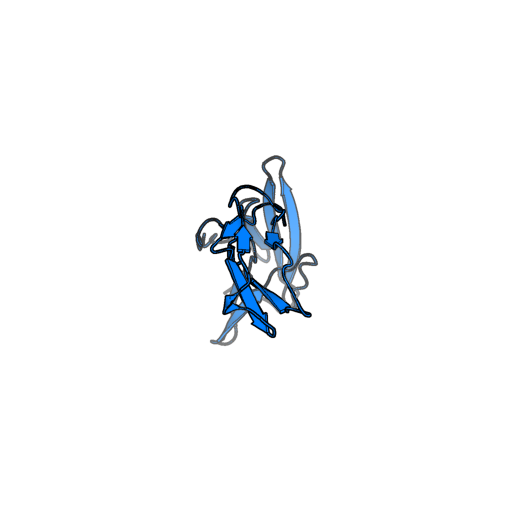C . MET A 1 74 ? -11.516 0.461 16.633 1.00 88.69 74 MET A C 1
ATOM 564 O O . MET A 1 74 ? -11.730 1.125 15.620 1.00 88.69 74 MET A O 1
ATOM 568 N N . ASN A 1 75 ? -10.447 0.640 17.411 1.00 88.81 75 ASN A N 1
ATOM 569 C CA . ASN A 1 75 ? -9.421 1.649 17.147 1.00 88.81 75 ASN A CA 1
ATOM 570 C C . ASN A 1 75 ? -8.024 1.033 17.073 1.00 88.81 75 ASN A C 1
ATOM 572 O O . ASN A 1 75 ? -7.671 0.193 17.905 1.00 88.81 75 ASN A O 1
ATOM 576 N N . PHE A 1 76 ? -7.211 1.493 16.124 1.00 87.12 76 PHE A N 1
ATOM 577 C CA . PHE A 1 76 ? -5.794 1.141 16.037 1.00 87.12 76 PHE A CA 1
ATOM 578 C C . PHE A 1 76 ? -4.977 2.240 15.357 1.00 87.12 76 PHE A C 1
ATOM 580 O O . PHE A 1 76 ? -5.495 3.020 14.559 1.00 87.12 76 PHE A O 1
ATOM 587 N N . THR A 1 77 ? -3.683 2.283 15.671 1.00 86.81 77 THR A N 1
ATOM 588 C CA . THR A 1 77 ? -2.756 3.291 15.150 1.00 86.81 77 THR A CA 1
ATOM 589 C C . THR A 1 77 ? -1.646 2.625 14.356 1.00 86.81 77 THR A C 1
ATOM 591 O O . THR A 1 77 ? -1.060 1.640 14.808 1.00 86.81 77 THR A O 1
ATOM 594 N N . LEU A 1 78 ? -1.320 3.194 13.199 1.00 85.44 78 LEU A N 1
ATOM 595 C CA . LEU A 1 78 ? -0.194 2.786 12.367 1.00 85.44 78 LEU A CA 1
ATOM 596 C C . LEU A 1 78 ? 0.807 3.938 12.209 1.00 85.44 78 LEU A C 1
ATOM 598 O O . LEU A 1 78 ? 0.404 5.103 12.201 1.00 85.44 78 LEU A O 1
ATOM 602 N N . PRO A 1 79 ? 2.112 3.649 12.064 1.00 84.25 79 PRO A N 1
ATOM 603 C CA . PRO A 1 79 ? 3.097 4.680 11.751 1.00 84.25 79 PRO A CA 1
ATOM 604 C C . PRO A 1 79 ? 2.834 5.286 10.363 1.00 84.25 79 PRO A C 1
ATOM 606 O O . PRO A 1 79 ? 2.295 4.622 9.476 1.00 84.25 79 PRO A O 1
ATOM 609 N N . GLY A 1 80 ? 3.257 6.534 10.140 1.00 81.62 80 GLY A N 1
ATOM 610 C CA . GLY A 1 80 ? 3.069 7.217 8.850 1.00 81.62 80 GLY A CA 1
ATOM 611 C C . GLY A 1 80 ? 3.741 6.526 7.663 1.00 81.62 80 GLY A C 1
ATOM 612 O O . GLY A 1 80 ? 3.262 6.628 6.535 1.00 81.62 80 GLY A O 1
ATOM 613 N N . THR A 1 81 ? 4.796 5.758 7.937 1.00 78.56 81 THR A N 1
ATOM 614 C CA . THR A 1 81 ? 5.531 4.932 6.971 1.00 78.56 81 THR A CA 1
ATOM 615 C C . THR A 1 81 ? 4.811 3.635 6.589 1.00 78.56 81 THR A C 1
ATOM 617 O O . THR A 1 81 ? 5.287 2.934 5.701 1.00 78.56 81 THR A O 1
ATOM 620 N N . ALA A 1 82 ? 3.683 3.296 7.226 1.00 76.12 82 ALA A N 1
ATOM 621 C CA . ALA A 1 82 ? 2.920 2.097 6.892 1.00 76.12 82 ALA A CA 1
ATOM 622 C C . ALA A 1 82 ? 2.261 2.217 5.507 1.00 76.12 82 ALA A C 1
ATOM 624 O O . ALA A 1 82 ? 1.570 3.204 5.212 1.00 76.12 82 ALA A O 1
ATOM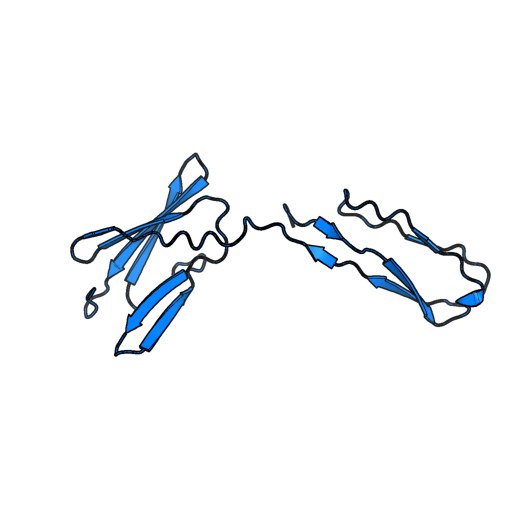 625 N N . ALA A 1 83 ? 2.435 1.173 4.696 1.00 76.25 83 ALA A N 1
ATOM 626 C CA . ALA A 1 83 ? 1.852 1.012 3.370 1.00 76.25 83 ALA A CA 1
ATOM 627 C C . ALA A 1 83 ? 0.958 -0.238 3.334 1.00 76.25 83 ALA A C 1
ATOM 629 O O . ALA A 1 83 ? 1.241 -1.216 4.015 1.00 76.25 83 ALA A O 1
ATOM 630 N N . GLY A 1 84 ? -0.126 -0.192 2.554 1.00 77.94 84 GLY A N 1
ATOM 631 C CA . GLY A 1 84 ? -1.038 -1.330 2.370 1.00 77.94 84 GLY A CA 1
ATOM 632 C C . GLY A 1 84 ? -1.692 -1.889 3.646 1.00 77.94 84 GLY A C 1
ATOM 633 O O . GLY A 1 84 ? -1.696 -3.106 3.811 1.00 77.94 84 GLY A O 1
ATOM 634 N N . PRO A 1 85 ? -2.243 -1.059 4.555 1.00 84.44 85 PRO A N 1
ATOM 635 C CA . PRO A 1 85 ? -2.868 -1.569 5.771 1.00 84.44 85 PRO A CA 1
ATOM 636 C C . PRO A 1 85 ? -4.084 -2.451 5.462 1.00 84.44 85 PRO A C 1
ATOM 638 O O . PRO A 1 85 ? -4.847 -2.179 4.533 1.00 84.44 85 PRO A O 1
ATOM 641 N N . SER A 1 86 ? -4.292 -3.493 6.262 1.00 85.69 86 SER A N 1
ATOM 642 C CA . SER A 1 86 ? -5.441 -4.393 6.149 1.00 85.69 86 SER A CA 1
ATOM 643 C C . SER A 1 86 ? -5.950 -4.820 7.526 1.00 85.69 86 SER A C 1
ATOM 645 O O . SER A 1 86 ? -5.257 -4.672 8.534 1.00 85.69 86 SER A O 1
ATOM 647 N N . ILE A 1 87 ? -7.195 -5.296 7.569 1.00 84.94 87 ILE A N 1
ATOM 648 C CA . ILE A 1 87 ? -7.804 -5.907 8.752 1.00 84.94 87 ILE A CA 1
ATOM 649 C C . ILE A 1 87 ? -8.061 -7.371 8.433 1.00 84.94 87 ILE A C 1
ATOM 651 O O . ILE A 1 87 ? -8.807 -7.679 7.506 1.00 84.94 87 ILE A O 1
ATOM 655 N N . GLU A 1 88 ? -7.474 -8.254 9.225 1.00 82.50 88 GLU A N 1
ATOM 656 C CA . GLU A 1 88 ? -7.748 -9.685 9.180 1.00 82.50 88 GLU A CA 1
ATOM 657 C C . GLU A 1 88 ? -8.845 -10.013 10.194 1.00 82.50 88 GLU A C 1
ATOM 659 O O . GLU A 1 88 ? -8.815 -9.544 11.337 1.00 82.50 88 GLU A O 1
ATOM 664 N N . ALA A 1 89 ? -9.840 -10.783 9.770 1.00 79.25 89 ALA A N 1
ATOM 665 C CA . ALA A 1 89 ? -10.909 -11.250 10.638 1.00 79.25 89 ALA A CA 1
ATOM 666 C C . ALA A 1 89 ? -11.423 -12.612 10.178 1.00 79.25 89 ALA A C 1
ATOM 668 O O . ALA A 1 89 ? -11.480 -12.890 8.984 1.00 79.25 89 ALA A O 1
ATOM 669 N N . GLU A 1 90 ? -11.877 -13.420 11.128 1.00 79.50 90 GLU A N 1
ATOM 670 C CA . GLU A 1 90 ? -12.610 -14.647 10.838 1.00 79.50 90 GLU A CA 1
ATOM 671 C C . GLU A 1 90 ? -14.110 -14.329 10.728 1.00 79.50 90 GLU A C 1
ATOM 673 O O . GLU A 1 90 ? -14.703 -13.730 11.629 1.00 79.50 90 GLU A O 1
ATOM 678 N N . LEU A 1 91 ? -14.742 -14.727 9.623 1.00 73.75 91 LEU A N 1
ATOM 679 C CA . LEU A 1 91 ? -16.188 -14.637 9.428 1.00 73.75 91 LEU A CA 1
ATOM 680 C C . LEU A 1 91 ? -16.703 -15.977 8.908 1.00 73.75 91 LEU A C 1
ATOM 682 O O . LEU A 1 91 ? -16.300 -16.426 7.840 1.00 73.75 91 LEU A O 1
ATOM 686 N N . ASN A 1 92 ? -17.629 -16.603 9.640 1.00 79.00 92 ASN A N 1
ATOM 687 C CA . ASN A 1 92 ? -18.166 -17.929 9.304 1.00 79.00 92 ASN A CA 1
ATOM 688 C C . ASN A 1 92 ? -17.065 -18.995 9.115 1.00 79.00 92 ASN A C 1
ATOM 690 O O . ASN A 1 92 ? -17.131 -19.790 8.176 1.00 79.00 92 ASN A O 1
ATOM 694 N N . SER A 1 93 ? -16.047 -18.993 9.983 1.00 80.38 93 SER A N 1
ATOM 695 C CA . SER A 1 93 ? -14.894 -19.906 9.907 1.00 80.38 93 SER A CA 1
ATOM 696 C C . SER A 1 93 ? -14.057 -19.788 8.634 1.00 80.38 93 SER A C 1
ATOM 698 O O . SER A 1 93 ? -13.385 -20.736 8.229 1.00 80.38 93 SER A O 1
ATOM 700 N N . GLN A 1 94 ? -14.097 -18.616 7.999 1.00 76.75 94 GLN A N 1
ATOM 701 C CA . GLN A 1 94 ? -13.209 -18.241 6.910 1.00 76.75 94 GLN A CA 1
ATOM 702 C C . GLN A 1 94 ? -12.400 -17.017 7.317 1.00 76.75 94 GLN A C 1
ATOM 704 O O . GLN A 1 94 ? -12.970 -16.018 7.762 1.00 76.75 94 GLN A O 1
ATOM 709 N N . ASP A 1 95 ? -11.089 -17.086 7.111 1.00 81.88 95 ASP A N 1
ATOM 710 C CA . ASP A 1 95 ? -10.216 -15.926 7.238 1.00 81.88 95 ASP A CA 1
ATOM 711 C C . ASP A 1 95 ? -10.472 -14.974 6.068 1.00 81.88 95 ASP A C 1
ATOM 713 O O . ASP A 1 95 ? -10.362 -15.341 4.894 1.00 81.88 95 ASP A O 1
ATOM 717 N N . ILE A 1 96 ? -10.837 -13.737 6.391 1.00 82.31 96 ILE A N 1
ATOM 718 C CA . ILE A 1 96 ? -11.090 -12.671 5.429 1.00 82.31 96 ILE A CA 1
ATOM 719 C C . ILE A 1 96 ? -10.130 -11.521 5.706 1.00 82.31 96 ILE A C 1
ATOM 721 O O . ILE A 1 96 ? -9.990 -11.051 6.835 1.00 82.31 96 ILE A O 1
ATOM 725 N N . VAL A 1 97 ? -9.511 -11.025 4.636 1.00 85.06 97 VAL A N 1
ATOM 726 C CA . VAL A 1 97 ? -8.651 -9.842 4.665 1.00 85.06 97 VAL A CA 1
ATOM 727 C C . VAL A 1 97 ? -9.397 -8.667 4.044 1.00 85.06 97 VAL A C 1
ATOM 729 O O . VAL A 1 97 ? -9.810 -8.715 2.885 1.00 85.06 97 VAL A O 1
ATOM 732 N N . PHE A 1 98 ? -9.550 -7.591 4.809 1.00 86.31 98 PHE A N 1
ATOM 733 C CA . PHE A 1 98 ? -10.152 -6.340 4.364 1.00 86.31 98 PHE A CA 1
ATOM 734 C C . PHE A 1 98 ? -9.058 -5.293 4.115 1.00 86.31 98 PHE A C 1
ATOM 736 O O . PHE A 1 98 ? -8.553 -4.707 5.076 1.00 86.31 98 PHE A O 1
ATOM 743 N N . PRO A 1 99 ? -8.668 -5.034 2.854 1.00 85.44 99 PRO A N 1
ATOM 744 C CA . PRO A 1 99 ? -7.684 -4.003 2.550 1.00 85.44 99 PRO A CA 1
ATOM 745 C C . PRO A 1 99 ? -8.254 -2.610 2.843 1.00 85.44 99 PRO A C 1
ATOM 747 O O . PRO A 1 99 ? -9.374 -2.280 2.447 1.00 85.44 99 PRO A O 1
ATOM 750 N N . LEU A 1 100 ? -7.470 -1.770 3.515 1.00 86.75 100 LEU A N 1
ATOM 751 C CA . LEU A 1 100 ? -7.838 -0.394 3.829 1.00 86.75 100 LEU A CA 1
ATOM 752 C C . LEU A 1 100 ? -7.287 0.542 2.754 1.00 86.75 100 LEU A C 1
ATOM 754 O O . LEU A 1 100 ? -6.138 0.983 2.794 1.00 86.75 100 LEU A O 1
ATOM 758 N N . GLY A 1 101 ? -8.138 0.823 1.768 1.00 80.75 101 GLY A N 1
ATOM 759 C CA . GLY A 1 101 ? -7.892 1.839 0.749 1.00 80.75 101 GLY A CA 1
ATOM 760 C C . GLY A 1 101 ? -8.120 3.271 1.260 1.00 80.75 101 GLY A C 1
ATOM 761 O O . GLY A 1 101 ? -8.606 3.463 2.376 1.00 80.75 101 GLY A O 1
ATOM 762 N N . PRO A 1 102 ? -7.823 4.290 0.434 1.00 78.19 102 PRO A N 1
ATOM 763 C CA . PRO A 1 102 ? -7.952 5.702 0.812 1.00 78.19 102 PRO A CA 1
ATOM 764 C C . PRO A 1 102 ? -9.378 6.100 1.221 1.00 78.19 102 PRO A C 1
ATOM 766 O O . PRO A 1 102 ? -9.545 6.919 2.119 1.00 78.19 102 PRO A O 1
ATOM 769 N N . ASP A 1 103 ? -10.392 5.477 0.619 1.00 83.12 103 ASP A N 1
ATOM 770 C CA . ASP A 1 103 ? -11.803 5.784 0.883 1.00 83.12 103 ASP A CA 1
ATOM 771 C C . ASP A 1 103 ? -12.396 4.989 2.059 1.00 83.12 103 ASP A C 1
ATOM 773 O O . ASP A 1 103 ? -13.560 5.179 2.406 1.00 83.12 103 ASP A O 1
ATOM 777 N N . LEU A 1 104 ? -11.625 4.067 2.658 1.00 87.25 104 LEU A N 1
ATOM 778 C CA . LEU A 1 104 ? -12.049 3.200 3.770 1.00 87.25 104 LEU A CA 1
ATOM 779 C C . LEU A 1 104 ? -13.409 2.509 3.551 1.00 87.25 104 LEU A C 1
ATOM 781 O O . LEU A 1 104 ? -14.203 2.334 4.480 1.00 87.25 104 LEU A O 1
ATOM 785 N N . ALA A 1 105 ? -13.680 2.104 2.311 1.00 84.75 105 ALA A N 1
ATOM 786 C CA . ALA A 1 105 ? -14.939 1.488 1.919 1.00 84.75 105 ALA A CA 1
ATOM 787 C C . ALA A 1 105 ? -15.034 0.038 2.425 1.00 84.75 105 ALA A C 1
ATOM 789 O O . ALA A 1 105 ? -14.700 -0.910 1.717 1.00 84.75 105 ALA A O 1
ATOM 790 N N . LEU A 1 106 ? -15.512 -0.139 3.658 1.00 88.31 106 LEU A N 1
ATOM 791 C CA . LEU A 1 106 ? -15.766 -1.455 4.242 1.00 88.31 106 LEU A CA 1
ATOM 792 C C . LEU A 1 106 ? -17.254 -1.812 4.185 1.00 88.31 106 LEU A C 1
ATOM 794 O O . LEU A 1 106 ? -18.139 -0.999 4.471 1.00 88.31 106 LEU A O 1
ATOM 798 N N . SER A 1 107 ? -17.555 -3.063 3.837 1.00 87.19 107 SER A N 1
ATOM 799 C CA . SER A 1 107 ? -18.931 -3.571 3.799 1.00 87.19 107 SER A CA 1
ATOM 800 C C . SER A 1 107 ? -19.542 -3.678 5.199 1.00 87.19 107 SER A C 1
ATOM 802 O O . SER A 1 107 ? -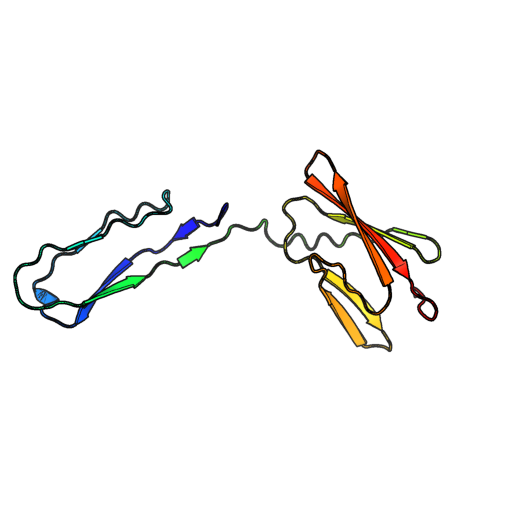20.723 -3.374 5.356 1.00 87.19 107 SER A O 1
ATOM 804 N N . TRP A 1 108 ? -18.729 -3.993 6.212 1.00 88.44 108 TRP A N 1
ATOM 805 C CA . TRP A 1 108 ? -19.153 -4.351 7.571 1.00 88.44 108 TRP A CA 1
ATOM 806 C C . TRP A 1 108 ? -18.999 -3.244 8.628 1.00 88.44 108 TRP A C 1
ATOM 808 O O . TRP A 1 108 ? -19.625 -3.315 9.687 1.00 88.44 108 TRP A O 1
ATOM 818 N N . ALA A 1 109 ? -18.215 -2.199 8.354 1.00 91.94 109 ALA A N 1
ATOM 819 C CA . ALA A 1 109 ? -17.986 -1.084 9.274 1.00 91.94 109 ALA A CA 1
ATOM 820 C C . ALA A 1 109 ? -17.964 0.265 8.555 1.00 91.94 109 ALA A C 1
ATOM 822 O O . ALA A 1 109 ? -17.750 0.343 7.347 1.00 91.94 109 ALA A O 1
ATOM 823 N N . THR A 1 110 ? -18.189 1.323 9.324 1.00 92.69 110 THR A N 1
ATOM 824 C CA . THR A 1 110 ? -17.913 2.703 8.930 1.00 92.69 110 THR A CA 1
ATOM 825 C C . THR A 1 110 ? -16.614 3.118 9.602 1.00 92.69 110 THR A C 1
ATOM 827 O O . THR A 1 110 ? -16.539 3.117 10.829 1.00 92.69 110 THR A O 1
ATOM 830 N N . CYS A 1 111 ? -15.591 3.447 8.815 1.00 92.19 111 CYS A N 1
ATOM 831 C CA . CYS A 1 111 ? -14.275 3.806 9.335 1.00 92.19 111 CYS A CA 1
ATOM 832 C C . CYS A 1 111 ? -13.916 5.258 9.036 1.00 92.19 111 CYS A C 1
ATOM 834 O O . CYS A 1 111 ? -14.308 5.827 8.020 1.00 92.19 111 CYS A O 1
ATOM 836 N N . THR A 1 112 ? -13.126 5.836 9.929 1.00 92.25 112 THR A N 1
ATOM 837 C CA . THR A 1 112 ? -12.540 7.166 9.802 1.00 92.25 112 THR A CA 1
ATOM 838 C C . THR A 1 112 ? -11.038 7.075 10.023 1.00 92.25 112 THR A C 1
ATOM 840 O O . THR A 1 112 ? -10.559 6.207 10.756 1.00 92.25 112 THR A O 1
ATOM 843 N N . LEU A 1 113 ? -10.300 7.968 9.369 1.00 91.62 113 LEU A N 1
ATOM 844 C CA . LEU A 1 113 ? -8.858 8.101 9.506 1.00 91.62 113 LEU A CA 1
ATOM 845 C C . LEU A 1 113 ? -8.536 9.504 10.010 1.00 91.62 113 LEU A C 1
ATOM 847 O O . LEU A 1 113 ? -8.953 10.499 9.417 1.00 91.62 113 LEU A O 1
ATOM 851 N N . LYS A 1 114 ? -7.744 9.573 11.077 1.00 92.00 114 LYS A N 1
ATOM 852 C CA . LYS A 1 114 ? -7.109 10.801 11.547 1.00 92.00 114 LYS A CA 1
ATOM 853 C C . LYS A 1 114 ? -5.598 10.661 11.408 1.00 92.00 114 LYS A C 1
ATOM 855 O O . LYS A 1 114 ? -5.027 9.674 11.859 1.00 92.00 114 LYS A O 1
ATOM 860 N N . VAL A 1 115 ? -4.961 11.652 10.794 1.00 91.25 115 VAL A N 1
ATOM 861 C CA . VAL A 1 115 ? -3.499 11.735 10.698 1.00 91.25 115 VAL A CA 1
ATOM 862 C C . VAL A 1 115 ? -3.012 12.737 11.739 1.00 91.25 115 VAL A C 1
ATOM 864 O O . VAL A 1 115 ? -3.523 13.857 11.792 1.00 91.25 115 VAL A O 1
ATOM 867 N N . ASP A 1 116 ? -2.082 12.322 12.592 1.00 89.62 116 ASP A N 1
ATOM 868 C CA . ASP A 1 116 ? -1.481 13.172 13.620 1.00 89.62 116 ASP A CA 1
ATOM 869 C C . ASP A 1 116 ? -0.266 13.944 13.063 1.00 89.62 116 ASP A C 1
ATOM 871 O O . ASP A 1 116 ? 0.227 13.698 11.959 1.00 89.62 116 ASP A O 1
ATOM 875 N N . THR A 1 117 ? 0.213 14.915 13.833 1.00 89.75 117 THR A N 1
ATOM 876 C CA . THR A 1 117 ? 1.367 15.775 13.547 1.00 89.75 117 THR A CA 1
ATOM 877 C C . THR A 1 117 ? 2.651 14.996 13.263 1.00 89.75 117 THR A C 1
ATOM 879 O O . THR A 1 117 ? 3.426 15.399 12.396 1.00 89.75 117 THR A O 1
ATOM 882 N N . ASP A 1 118 ? 2.845 13.849 13.916 1.00 89.06 118 ASP A N 1
ATOM 883 C CA . ASP A 1 118 ? 3.968 12.928 13.703 1.00 89.06 118 ASP A CA 1
ATOM 884 C C . ASP A 1 118 ? 3.766 11.978 12.503 1.00 89.06 118 ASP A C 1
ATOM 886 O O . ASP A 1 118 ? 4.534 11.035 12.315 1.00 89.06 118 ASP A O 1
ATOM 890 N N . GLN A 1 119 ? 2.743 12.232 11.677 1.00 86.81 119 GLN A N 1
ATOM 891 C CA . GLN A 1 119 ? 2.296 11.395 10.560 1.00 86.81 119 GLN A CA 1
ATOM 892 C C . GLN A 1 119 ? 1.700 10.043 10.973 1.00 86.81 119 GLN A C 1
ATOM 894 O O . GLN A 1 119 ? 1.374 9.242 10.094 1.00 86.81 119 GLN A O 1
ATOM 899 N N . SER A 1 120 ? 1.519 9.759 12.266 1.00 86.56 120 SER A N 1
ATOM 900 C CA . SER A 1 120 ? 0.808 8.553 12.689 1.00 86.56 120 SER A CA 1
ATOM 901 C C . SER A 1 120 ? -0.653 8.584 12.227 1.00 86.56 120 SER A C 1
ATOM 903 O O . SER A 1 120 ? -1.288 9.633 12.116 1.00 86.56 120 SER A O 1
ATOM 905 N N . LYS A 1 121 ? -1.184 7.411 11.890 1.00 88.44 121 LYS A N 1
ATOM 906 C CA . LYS A 1 121 ? -2.520 7.221 11.322 1.00 88.44 121 LYS A CA 1
ATOM 907 C C . LYS A 1 121 ? -3.383 6.484 12.336 1.00 88.44 121 LYS A C 1
ATOM 909 O O . LYS A 1 121 ? -3.137 5.308 12.590 1.00 88.44 121 LYS A O 1
ATOM 914 N N . LEU A 1 122 ? -4.383 7.156 12.896 1.00 90.50 122 LEU A N 1
ATOM 915 C CA . LEU A 1 122 ? -5.399 6.570 13.767 1.00 90.50 122 LEU A CA 1
ATOM 916 C C . LEU A 1 122 ? -6.617 6.170 12.935 1.00 90.50 122 LEU A C 1
ATOM 918 O O . LEU A 1 122 ? -7.282 7.025 12.349 1.00 90.50 122 LEU A O 1
ATOM 922 N N . TYR A 1 123 ? -6.917 4.878 12.927 1.00 90.81 123 TYR A N 1
ATOM 923 C CA . TYR A 1 123 ? -8.119 4.321 12.328 1.00 90.81 123 TYR A CA 1
ATOM 924 C C . TYR A 1 123 ? -9.157 4.079 13.415 1.00 90.81 123 TYR A C 1
ATOM 926 O O . TYR A 1 123 ? -8.868 3.431 14.424 1.00 90.81 123 TYR A O 1
ATOM 934 N N . SER A 1 124 ? -10.368 4.573 13.178 1.00 91.62 124 SER A N 1
ATOM 935 C CA . SER A 1 124 ? -11.518 4.398 14.059 1.00 91.62 124 SER A CA 1
ATOM 936 C C . SER A 1 124 ? -12.686 3.842 13.265 1.00 91.62 124 SER A C 1
ATOM 938 O O . SER A 1 124 ? -13.232 4.529 12.403 1.00 91.62 124 SER A O 1
ATOM 940 N N . CYS A 1 125 ? -13.051 2.595 13.547 1.00 91.88 125 CYS A N 1
ATOM 941 C CA . CYS A 1 125 ? -14.089 1.850 12.847 1.00 91.88 125 CYS A CA 1
ATOM 942 C C . CYS A 1 125 ? -15.244 1.514 13.784 1.00 91.88 125 CYS A C 1
ATOM 944 O O . CYS A 1 125 ? -15.026 1.034 14.893 1.00 91.88 125 CYS A O 1
ATOM 946 N N . GLU A 1 126 ? -16.473 1.699 13.318 1.00 92.62 126 GLU A N 1
ATOM 947 C CA . GLU A 1 126 ? -17.681 1.289 14.028 1.00 92.62 126 GLU A CA 1
ATOM 948 C C . GLU A 1 126 ? -18.475 0.284 13.192 1.00 92.62 126 GLU A C 1
ATOM 950 O O . GLU A 1 126 ?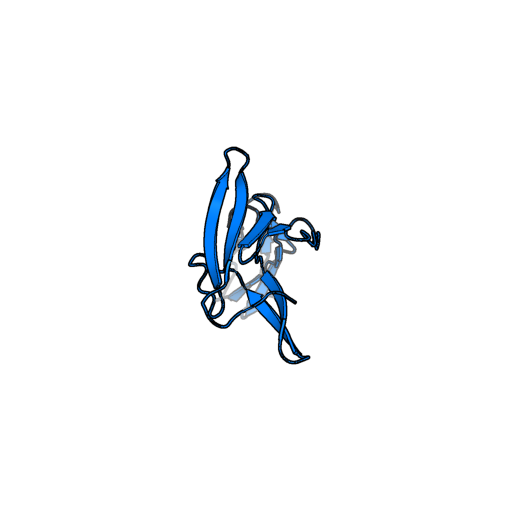 -18.705 0.486 11.997 1.00 92.62 126 GLU A O 1
ATOM 955 N N . LEU A 1 127 ? -18.895 -0.818 13.815 1.00 91.00 127 LEU A N 1
ATOM 956 C CA . LEU A 1 127 ? -19.660 -1.867 13.148 1.00 91.00 127 LEU A CA 1
ATOM 957 C C . LEU A 1 127 ? -21.000 -1.345 12.629 1.00 91.00 127 LEU A C 1
ATOM 959 O O . LEU A 1 127 ? -21.780 -0.741 13.374 1.00 91.00 127 LEU A O 1
ATOM 963 N N . LYS A 1 128 ? -21.340 -1.690 11.384 1.00 91.56 128 LYS A N 1
ATOM 964 C CA . LYS A 1 128 ? -22.690 -1.478 10.850 1.00 91.56 128 LYS A CA 1
ATOM 965 C C . LYS A 1 128 ? -23.701 -2.400 11.549 1.00 91.56 128 LYS A C 1
ATOM 967 O O . LYS A 1 128 ? -23.315 -3.443 12.094 1.00 91.56 128 LYS A O 1
ATOM 972 N N . PRO A 1 129 ? -24.997 -2.040 11.588 1.00 90.50 129 PRO A N 1
ATOM 973 C CA . PRO A 1 129 ? -26.032 -2.905 12.154 1.00 90.50 129 PRO A CA 1
ATOM 974 C C . PRO A 1 129 ? -25.972 -4.323 11.567 1.00 90.50 129 PRO A C 1
ATOM 976 O O . PRO A 1 129 ? -25.749 -4.485 10.371 1.00 90.50 129 PRO A O 1
ATOM 979 N N . GLY A 1 130 ? -26.139 -5.342 12.413 1.00 85.69 130 GLY A N 1
ATOM 980 C CA . GLY A 1 130 ? -26.038 -6.755 12.016 1.00 85.69 130 GLY A CA 1
ATOM 981 C C . GLY A 1 130 ? -24.642 -7.378 12.147 1.00 85.69 130 GLY A C 1
ATOM 982 O O . GLY A 1 130 ? -24.542 -8.599 12.151 1.00 85.69 130 GLY A O 1
ATOM 983 N N . TYR A 1 131 ? -23.589 -6.577 12.335 1.00 84.88 131 TYR A N 1
ATOM 984 C CA . TYR A 1 131 ? -22.242 -7.075 12.630 1.00 84.88 131 TYR A CA 1
ATOM 985 C C . TYR A 1 131 ? -21.922 -6.987 14.126 1.00 84.88 131 TYR A C 1
ATOM 987 O O . TYR A 1 131 ? -22.351 -6.051 14.816 1.00 84.88 131 TYR A O 1
ATOM 995 N N . VAL A 1 132 ? -21.145 -7.959 14.609 1.00 82.56 132 VAL A N 1
ATOM 996 C CA . VAL A 1 132 ? -20.625 -8.050 15.980 1.00 82.56 132 VAL A CA 1
ATOM 997 C C . VAL A 1 132 ? -19.163 -8.484 15.948 1.00 82.56 132 VAL A C 1
ATOM 999 O O . VAL A 1 132 ? -18.763 -9.247 15.072 1.00 82.56 132 VAL A O 1
ATOM 1002 N N . PHE A 1 133 ? -18.371 -8.001 16.903 1.00 79.19 133 PHE A N 1
ATOM 1003 C CA . PHE A 1 133 ? -17.057 -8.577 17.157 1.00 79.19 133 PHE A CA 1
ATOM 1004 C C . PHE A 1 133 ? -17.243 -9.866 17.958 1.00 79.19 133 PHE A C 1
ATOM 1006 O O . PHE A 1 133 ? -17.949 -9.849 18.968 1.00 79.19 133 PHE A O 1
ATOM 1013 N N . GLN A 1 134 ? -16.622 -10.951 17.500 1.00 69.62 134 GLN A N 1
ATOM 1014 C CA . GLN A 1 134 ? -16.375 -12.137 18.317 1.00 69.62 134 GLN A CA 1
ATOM 1015 C C . GLN A 1 134 ? -15.030 -12.000 19.043 1.00 69.62 134 GLN A C 1
ATOM 1017 O O . GLN A 1 134 ? -14.153 -11.222 18.564 1.00 69.62 134 GLN A O 1
#

Secondary structure (DSSP, 8-state):
-TTEEEEEEEEEEEESSGGGPPEEEE--TT-S--EEEE---SS--EEEEEEEEEE------------EEETTEEEEEE-TT--S-EEEEEETTEEEEEE--TT---SSEEEEEEE-TTS-EEEEEEEPTT----

pLDDT: mean 77.07, std 12.18, range [42.12, 92.69]

Radius of gyration: 24.72 Å; chains: 1; bounding box: 57×36×62 Å

Foldseek 3Di:
DPQKWKPPKDKAWDDDPRVPKDKDWPQDRPDPDTDIDIDDDDDDTDMDIDIDIDHPQPPDPPVVFVWDDDWQKTKGKDQLSDDFDWDWDADPNDIDIGTQDPCRDDPFWDWDWDQDPRRMIMIMIGGDPPDDDD